Protein AF-A0AAW4WNQ2-F1 (afdb_monomer_lite)

Secondary structure (DSSP, 8-state):
------HHHHHHHIIIIIHHHHHHH-TTTHHHHHHHHHHHHHS-HHHHHHHHHHHHHHHHHS--HHHHHHHHTS---

Structure (mmCIF, N/CA/C/O backbone):
data_AF-A0AAW4WNQ2-F1
#
_entry.id   AF-A0AAW4WNQ2-F1
#
loop_
_atom_site.group_PDB
_atom_site.id
_atom_site.type_symbol
_atom_site.label_atom_id
_atom_site.label_alt_id
_atom_site.label_comp_id
_a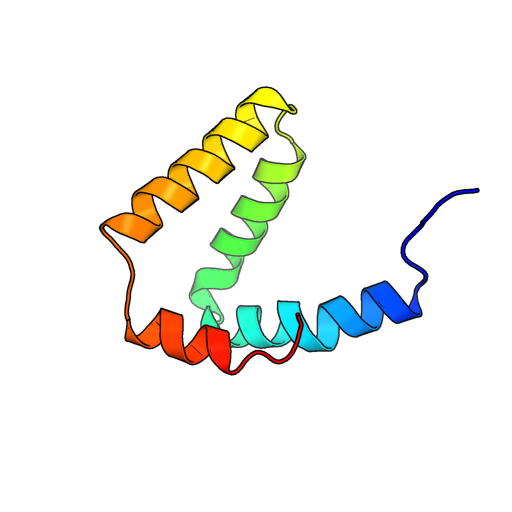tom_site.label_asym_id
_atom_site.label_entity_id
_atom_site.label_seq_id
_atom_site.pdbx_PDB_ins_code
_atom_site.Cartn_x
_atom_site.Cartn_y
_atom_site.Cartn_z
_atom_site.occupancy
_atom_site.B_iso_or_equiv
_atom_site.auth_seq_id
_atom_site.auth_comp_id
_atom_site.auth_asym_id
_atom_site.auth_atom_id
_atom_site.pdbx_PDB_model_num
ATOM 1 N N . MET A 1 1 ? 28.850 2.283 -5.428 1.00 41.00 1 MET A N 1
ATOM 2 C CA . MET A 1 1 ? 27.946 1.323 -4.758 1.00 41.00 1 MET A CA 1
ATOM 3 C C . MET A 1 1 ? 26.978 2.133 -3.911 1.00 41.00 1 MET A C 1
ATOM 5 O O . MET A 1 1 ? 27.310 2.490 -2.792 1.00 41.00 1 MET A O 1
ATOM 9 N N . ASN A 1 2 ? 25.842 2.526 -4.488 1.00 46.50 2 ASN A N 1
ATOM 10 C CA . ASN A 1 2 ? 24.890 3.441 -3.859 1.00 46.50 2 ASN A CA 1
ATOM 11 C C . ASN A 1 2 ? 23.674 2.659 -3.354 1.00 46.50 2 ASN A C 1
ATOM 13 O O . ASN A 1 2 ? 23.014 1.987 -4.139 1.00 46.50 2 ASN A O 1
ATOM 17 N N . GLY A 1 3 ? 23.375 2.781 -2.060 1.00 52.00 3 GLY A N 1
ATOM 18 C CA . GLY A 1 3 ? 22.000 2.764 -1.549 1.00 52.00 3 GLY A CA 1
ATOM 19 C C . GLY A 1 3 ? 21.202 1.460 -1.623 1.00 52.00 3 GLY A C 1
ATOM 20 O O . GLY A 1 3 ? 19.987 1.518 -1.459 1.00 52.00 3 GLY A O 1
ATOM 21 N N . VAL A 1 4 ? 21.834 0.304 -1.838 1.00 54.56 4 VAL A N 1
ATOM 22 C CA . VAL A 1 4 ? 21.149 -0.989 -1.698 1.00 54.56 4 VAL A CA 1
ATOM 23 C C . VAL A 1 4 ? 20.661 -1.092 -0.257 1.00 54.56 4 VAL A C 1
ATOM 25 O O . VAL A 1 4 ? 21.449 -0.932 0.673 1.00 54.56 4 VAL A O 1
ATOM 28 N N . LEU A 1 5 ? 19.356 -1.289 -0.081 1.00 59.28 5 LEU A N 1
ATOM 29 C CA . LEU A 1 5 ? 18.728 -1.603 1.195 1.00 59.28 5 LEU A CA 1
ATOM 30 C C . LEU A 1 5 ? 19.591 -2.632 1.940 1.00 59.28 5 LEU A C 1
ATOM 32 O O . LEU A 1 5 ? 19.613 -3.802 1.564 1.00 59.28 5 LEU A O 1
ATOM 36 N N . ASP A 1 6 ? 20.333 -2.213 2.968 1.00 77.38 6 ASP A N 1
ATOM 37 C CA . ASP A 1 6 ? 21.047 -3.182 3.793 1.00 77.38 6 ASP A CA 1
ATOM 38 C C . ASP A 1 6 ? 19.995 -4.093 4.457 1.00 77.38 6 ASP A C 1
ATOM 40 O O . ASP A 1 6 ? 18.872 -3.656 4.737 1.00 77.38 6 ASP A O 1
ATOM 44 N N . ALA A 1 7 ? 20.312 -5.371 4.666 1.00 78.81 7 ALA A N 1
ATOM 45 C CA . ALA A 1 7 ? 19.355 -6.360 5.166 1.00 78.81 7 ALA A CA 1
ATOM 46 C C . ALA A 1 7 ? 18.640 -5.920 6.465 1.00 78.81 7 ALA A C 1
ATOM 48 O O . ALA A 1 7 ? 17.478 -6.267 6.685 1.00 78.81 7 ALA A O 1
ATOM 49 N N . SER A 1 8 ? 19.292 -5.105 7.298 1.00 83.12 8 SER A N 1
ATOM 50 C CA . SER A 1 8 ? 18.717 -4.460 8.482 1.00 83.12 8 SER A CA 1
ATOM 51 C C . SER A 1 8 ? 17.599 -3.475 8.132 1.00 83.12 8 SER A C 1
ATOM 53 O O . SER A 1 8 ? 16.546 -3.477 8.777 1.00 83.12 8 SER A O 1
ATOM 55 N N . ARG A 1 9 ? 17.765 -2.668 7.078 1.00 82.94 9 ARG A N 1
ATOM 56 C CA . ARG A 1 9 ? 16.737 -1.737 6.584 1.00 82.94 9 ARG A CA 1
ATOM 57 C C . ARG A 1 9 ? 15.542 -2.476 5.998 1.00 82.94 9 ARG A C 1
ATOM 59 O O . ARG A 1 9 ? 14.414 -2.130 6.341 1.00 82.94 9 ARG A O 1
ATOM 66 N N . VAL A 1 10 ? 15.772 -3.528 5.204 1.00 85.31 10 VAL A N 1
ATOM 67 C CA . VAL A 1 10 ? 14.687 -4.393 4.695 1.00 85.31 10 VAL A CA 1
ATOM 68 C C . VAL A 1 10 ? 13.912 -5.003 5.860 1.00 85.31 10 VAL A C 1
ATOM 70 O O . VAL A 1 10 ? 12.691 -4.885 5.929 1.00 85.31 10 VAL A O 1
ATOM 73 N N . LYS A 1 11 ? 14.620 -5.594 6.828 1.00 87.81 11 LYS A N 1
ATOM 74 C CA . LYS A 1 11 ? 14.008 -6.203 8.014 1.00 87.81 11 LYS A CA 1
ATOM 75 C C . LYS A 1 11 ? 13.196 -5.195 8.825 1.00 87.81 11 LYS A C 1
ATOM 77 O O . LYS A 1 11 ? 12.092 -5.510 9.262 1.00 87.81 11 LYS A O 1
ATOM 82 N N . THR A 1 12 ? 13.732 -3.993 9.018 1.00 88.06 12 THR A N 1
ATOM 83 C CA . THR A 1 12 ? 13.054 -2.910 9.738 1.00 88.06 12 THR A CA 1
ATOM 84 C C . THR A 1 12 ? 11.784 -2.489 9.008 1.00 88.06 12 THR A C 1
ATOM 86 O O . THR A 1 12 ? 10.728 -2.427 9.631 1.00 88.06 12 THR A O 1
ATOM 89 N N . TYR A 1 13 ? 11.852 -2.276 7.693 1.00 85.25 13 TYR A N 1
ATOM 90 C CA . TYR A 1 13 ? 10.694 -1.926 6.872 1.00 85.25 13 TYR A CA 1
ATOM 91 C C . TYR A 1 13 ? 9.597 -2.998 6.926 1.00 85.25 13 TYR A C 1
ATOM 93 O O . TYR A 1 13 ? 8.437 -2.690 7.208 1.00 85.25 13 TYR A O 1
ATOM 101 N N . LEU A 1 14 ? 9.969 -4.269 6.747 1.00 88.06 14 LEU A N 1
ATOM 102 C CA . LEU A 1 14 ? 9.025 -5.384 6.814 1.00 88.06 14 LEU A CA 1
ATOM 103 C C . LEU A 1 14 ? 8.335 -5.460 8.180 1.00 88.06 14 LEU A C 1
ATOM 105 O O . LEU A 1 14 ? 7.111 -5.558 8.248 1.00 88.06 14 LEU A O 1
ATOM 109 N N . LYS A 1 15 ? 9.109 -5.374 9.269 1.00 89.62 15 LYS A N 1
ATOM 110 C CA . LYS A 1 15 ? 8.588 -5.482 10.638 1.00 89.62 15 LYS A CA 1
ATOM 111 C C . LYS A 1 15 ? 7.681 -4.312 11.015 1.00 89.62 15 LYS A C 1
ATOM 113 O O . LYS A 1 15 ? 6.663 -4.518 11.668 1.00 89.62 15 LYS A O 1
ATOM 118 N N . ASN A 1 16 ? 8.076 -3.099 10.646 1.00 88.00 16 ASN A N 1
ATOM 119 C CA . ASN A 1 16 ? 7.458 -1.882 11.158 1.00 88.00 16 ASN A CA 1
ATOM 120 C C . ASN A 1 16 ? 6.336 -1.351 10.257 1.00 88.00 16 ASN A C 1
ATOM 122 O O . ASN A 1 16 ? 5.467 -0.642 10.748 1.00 88.00 16 ASN A O 1
ATOM 126 N N . SER A 1 17 ? 6.339 -1.694 8.963 1.00 86.81 17 SER A N 1
ATOM 127 C CA . SER A 1 17 ? 5.364 -1.182 7.986 1.00 86.81 17 SER A CA 1
ATOM 128 C C . SER A 1 17 ? 4.517 -2.299 7.376 1.00 86.81 17 SER A C 1
ATOM 130 O O . SER A 1 17 ? 3.302 -2.323 7.563 1.00 86.81 17 SER A O 1
ATOM 132 N N . MET A 1 18 ? 5.146 -3.263 6.692 1.00 87.44 18 MET A N 1
ATOM 133 C CA . MET A 1 18 ? 4.411 -4.281 5.925 1.00 87.44 18 MET A CA 1
ATOM 134 C C . MET A 1 18 ? 3.632 -5.248 6.815 1.00 87.44 18 MET A C 1
ATOM 136 O O . MET A 1 18 ? 2.464 -5.512 6.549 1.00 87.44 18 MET A O 1
ATOM 140 N N . TYR A 1 19 ? 4.239 -5.748 7.892 1.00 88.31 19 TYR A N 1
ATOM 141 C CA . TYR A 1 19 ? 3.580 -6.711 8.772 1.00 88.31 19 TYR A CA 1
ATOM 142 C C . TYR A 1 19 ? 2.307 -6.142 9.439 1.00 88.31 19 TYR A C 1
ATOM 144 O O . TYR A 1 19 ? 1.260 -6.790 9.358 1.00 88.31 19 TYR A O 1
ATOM 152 N N . PRO A 1 20 ? 2.317 -4.921 10.016 1.00 89.62 20 PRO A N 1
ATOM 153 C CA . PRO A 1 20 ? 1.089 -4.284 10.490 1.00 89.62 20 PRO A CA 1
ATOM 154 C C . PRO A 1 20 ? 0.035 -4.066 9.394 1.00 89.62 20 PRO A C 1
ATOM 156 O O . PRO A 1 20 ? -1.148 -4.277 9.650 1.00 89.62 20 PRO A O 1
ATOM 159 N N . LEU A 1 21 ? 0.437 -3.696 8.170 1.00 88.25 21 LEU A N 1
ATOM 160 C CA . LEU A 1 21 ? -0.496 -3.544 7.046 1.00 88.25 21 LEU A CA 1
ATOM 161 C C . LEU A 1 21 ? -1.178 -4.869 6.684 1.00 88.25 21 LEU A C 1
ATOM 163 O O . LEU A 1 21 ? -2.400 -4.910 6.555 1.00 88.25 21 LEU A O 1
ATOM 167 N N . MET A 1 22 ? -0.415 -5.959 6.582 1.00 87.50 22 MET A N 1
ATOM 168 C CA . MET A 1 22 ? -0.953 -7.300 6.316 1.00 87.50 22 MET A CA 1
ATOM 169 C C . MET A 1 22 ? -1.969 -7.722 7.385 1.00 87.50 22 MET A C 1
ATOM 171 O O . MET A 1 22 ? -3.010 -8.298 7.067 1.00 87.50 22 MET A O 1
ATOM 175 N N . TYR A 1 23 ? -1.707 -7.385 8.654 1.00 86.94 23 TYR A N 1
ATOM 176 C CA . TYR A 1 23 ? -2.646 -7.644 9.745 1.00 86.94 23 TYR A CA 1
ATOM 177 C C . TYR A 1 23 ? -3.982 -6.905 9.556 1.00 86.94 23 TYR A C 1
ATOM 179 O O . TYR A 1 23 ? -5.037 -7.477 9.825 1.00 86.94 23 TYR A O 1
ATOM 187 N N . LEU A 1 24 ? -3.958 -5.665 9.048 1.00 88.50 24 LEU A N 1
ATOM 188 C CA . LEU A 1 24 ? -5.171 -4.876 8.791 1.00 88.50 24 LEU A CA 1
ATOM 189 C C . LEU A 1 24 ? -5.994 -5.384 7.598 1.00 88.50 24 LEU A C 1
ATOM 191 O O . LEU A 1 24 ? -7.221 -5.295 7.636 1.00 88.50 24 LEU A O 1
ATOM 195 N N . PHE A 1 25 ? -5.354 -5.911 6.549 1.00 84.81 25 PHE A N 1
ATOM 196 C CA . PHE A 1 25 ? -6.056 -6.471 5.385 1.00 84.81 25 PHE A CA 1
ATOM 197 C C . PHE A 1 25 ? -6.790 -7.781 5.704 1.00 84.81 25 PHE A C 1
ATOM 199 O O . PHE A 1 25 ? -7.833 -8.072 5.107 1.00 84.81 25 PHE A O 1
ATOM 206 N N . GLY A 1 26 ? -6.271 -8.548 6.667 1.00 83.69 26 GLY A N 1
ATOM 207 C CA . GLY A 1 26 ? -6.813 -9.843 7.063 1.00 83.69 26 GLY A CA 1
ATOM 208 C C . GLY A 1 26 ? -6.593 -10.935 6.008 1.00 83.69 26 GLY A C 1
ATOM 209 O O . GLY A 1 26 ? -6.355 -10.671 4.832 1.00 83.69 26 GLY A O 1
ATOM 210 N N . LYS A 1 27 ? -6.699 -12.202 6.432 1.00 79.25 27 LYS A N 1
ATOM 211 C CA . LYS A 1 27 ? -6.340 -13.382 5.618 1.00 79.25 27 LYS A CA 1
ATOM 212 C C . LYS A 1 27 ? -7.018 -13.428 4.241 1.00 79.25 27 LYS A C 1
ATOM 214 O O . LYS A 1 27 ? -6.392 -13.859 3.281 1.00 79.25 27 LYS A O 1
ATOM 219 N N . ASN A 1 28 ? -8.274 -12.996 4.147 1.00 84.56 28 ASN A N 1
ATOM 220 C CA . ASN A 1 28 ? -9.064 -13.133 2.921 1.00 84.56 28 ASN A CA 1
ATOM 221 C C . ASN A 1 28 ? -8.675 -12.126 1.833 1.00 84.56 28 ASN A C 1
ATOM 223 O O . ASN A 1 28 ? -8.875 -12.421 0.664 1.00 84.56 28 ASN A O 1
ATOM 227 N N . SER A 1 29 ? -8.104 -10.978 2.206 1.00 87.62 29 SER A N 1
ATOM 228 C CA . SER A 1 29 ? -7.701 -9.936 1.249 1.00 87.62 29 SER A CA 1
ATOM 229 C C . SER A 1 29 ? -6.230 -10.059 0.833 1.00 87.62 29 SER A C 1
ATOM 231 O O . SER A 1 29 ? -5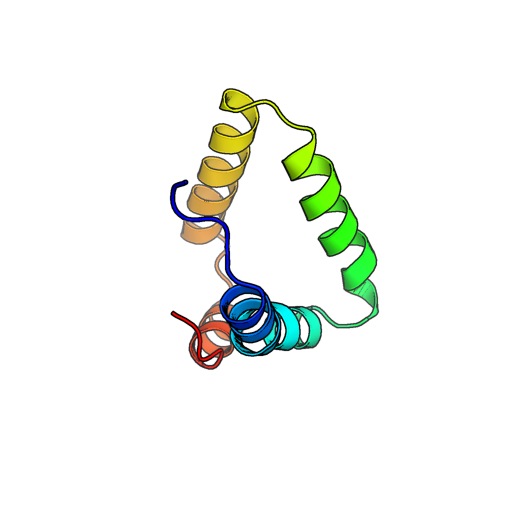.780 -9.336 -0.048 1.00 87.62 29 SER A O 1
ATOM 233 N N . MET A 1 30 ? -5.462 -10.952 1.471 1.00 90.75 30 MET A N 1
ATOM 234 C CA . MET A 1 30 ? -4.034 -11.131 1.184 1.00 90.75 30 MET A CA 1
ATOM 235 C C . MET A 1 30 ? -3.740 -11.522 -0.273 1.00 90.75 30 MET A C 1
ATOM 237 O O . MET A 1 30 ? -2.838 -10.912 -0.841 1.00 90.75 30 MET A O 1
ATOM 241 N N . PRO A 1 31 ? -4.495 -12.439 -0.920 1.00 93.25 31 PRO A N 1
ATOM 242 C CA . PRO A 1 31 ? -4.260 -12.755 -2.330 1.00 93.25 31 PRO A CA 1
ATOM 243 C C . PRO A 1 31 ? -4.390 -11.536 -3.251 1.00 93.25 31 PRO A C 1
ATOM 245 O O . PRO A 1 31 ? -3.603 -11.382 -4.179 1.00 93.25 31 PRO A O 1
ATOM 248 N N . ASP A 1 32 ? -5.340 -10.638 -2.975 1.00 92.06 32 ASP A N 1
ATOM 249 C CA . ASP A 1 32 ? -5.529 -9.422 -3.773 1.00 92.06 32 ASP A CA 1
ATOM 250 C C . ASP A 1 32 ? -4.371 -8.434 -3.584 1.00 92.06 32 ASP A C 1
ATOM 252 O O . ASP A 1 32 ? -3.931 -7.800 -4.542 1.00 92.06 32 ASP A O 1
ATOM 256 N N . VAL A 1 33 ? -3.840 -8.327 -2.362 1.00 90.69 33 VAL A N 1
ATOM 257 C CA . VAL A 1 33 ? -2.664 -7.494 -2.060 1.00 90.69 33 VAL A CA 1
ATOM 258 C C . VAL A 1 33 ? -1.412 -8.046 -2.747 1.00 90.69 33 VAL A C 1
ATOM 260 O O . VAL A 1 33 ? -0.668 -7.281 -3.362 1.00 90.69 33 VAL A O 1
ATOM 263 N N . ASP A 1 34 ? -1.198 -9.361 -2.692 1.00 91.56 34 ASP A N 1
ATOM 264 C CA . ASP A 1 34 ? -0.067 -10.026 -3.348 1.00 91.56 34 ASP A CA 1
ATOM 265 C C . ASP A 1 34 ? -0.141 -9.868 -4.875 1.00 91.56 34 ASP A C 1
ATOM 267 O O . ASP A 1 34 ? 0.863 -9.546 -5.522 1.00 91.56 34 ASP A O 1
ATOM 271 N N . ASN A 1 35 ? -1.338 -10.017 -5.452 1.00 95.19 35 ASN A N 1
ATOM 272 C CA . ASN A 1 35 ? -1.581 -9.769 -6.871 1.00 95.19 35 ASN A CA 1
ATOM 273 C C . ASN A 1 35 ? -1.302 -8.309 -7.238 1.00 95.19 35 ASN A C 1
ATOM 275 O O . ASN A 1 35 ? -0.598 -8.060 -8.212 1.00 95.19 35 ASN A O 1
ATOM 279 N N . LEU A 1 36 ? -1.776 -7.342 -6.443 1.00 94.00 36 LEU A N 1
ATOM 280 C CA . LEU A 1 36 ? -1.534 -5.920 -6.692 1.00 94.00 36 LEU A CA 1
ATOM 281 C C . LEU A 1 36 ? -0.034 -5.595 -6.727 1.00 94.00 36 LEU A C 1
ATOM 283 O O . LEU A 1 36 ? 0.417 -4.911 -7.643 1.00 94.00 36 LEU A O 1
ATOM 287 N N . LEU A 1 37 ? 0.744 -6.095 -5.762 1.00 92.81 37 LEU A N 1
ATOM 288 C CA . LEU A 1 37 ? 2.195 -5.878 -5.711 1.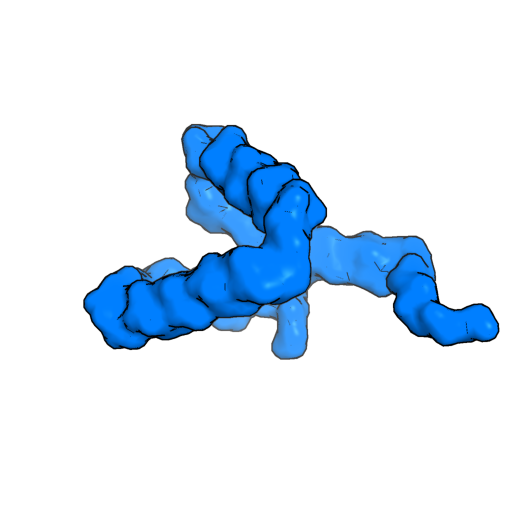00 92.81 37 LEU A CA 1
ATOM 289 C C . LEU A 1 37 ? 2.912 -6.530 -6.898 1.00 92.81 37 LEU A C 1
ATOM 291 O O . LEU A 1 37 ? 3.786 -5.912 -7.509 1.00 92.81 37 LEU A O 1
ATOM 295 N N . THR A 1 38 ? 2.521 -7.760 -7.239 1.00 96.31 38 THR A N 1
ATOM 296 C CA . THR A 1 38 ? 3.116 -8.514 -8.349 1.00 96.31 38 THR A CA 1
ATOM 297 C C . THR A 1 38 ? 2.825 -7.835 -9.684 1.00 96.31 38 THR A C 1
ATOM 299 O O . THR A 1 38 ? 3.745 -7.609 -10.468 1.00 96.31 38 THR A O 1
ATOM 302 N N . SER A 1 39 ? 1.572 -7.442 -9.925 1.00 97.19 39 SER A N 1
ATOM 303 C CA . SER A 1 39 ? 1.177 -6.714 -11.131 1.00 97.19 39 SER A CA 1
ATOM 304 C C . SER A 1 39 ? 1.843 -5.343 -11.203 1.00 97.19 39 SER A C 1
ATOM 306 O O . SER A 1 39 ? 2.346 -4.982 -12.260 1.00 97.19 39 SER A O 1
ATOM 308 N N . PHE A 1 40 ? 1.931 -4.602 -10.093 1.00 97.38 40 PHE A N 1
ATOM 309 C CA . PHE A 1 40 ? 2.585 -3.290 -10.074 1.00 97.38 40 PHE A CA 1
ATOM 310 C C . PHE A 1 40 ? 4.066 -3.363 -10.472 1.00 97.38 40 PHE A C 1
ATOM 312 O O . PHE A 1 40 ? 4.547 -2.488 -11.184 1.00 97.38 40 PHE A O 1
ATOM 319 N N . TYR A 1 41 ? 4.787 -4.415 -10.066 1.00 95.31 41 TYR A N 1
ATOM 320 C CA . TYR A 1 41 ? 6.187 -4.614 -10.459 1.00 95.31 41 TYR A CA 1
ATOM 321 C C . TYR A 1 41 ? 6.366 -4.916 -11.956 1.00 95.31 41 TYR A C 1
ATOM 323 O O . TYR A 1 41 ? 7.407 -4.599 -12.526 1.00 95.31 41 TYR A O 1
ATOM 331 N N . GLN A 1 42 ? 5.362 -5.516 -12.598 1.00 97.31 42 GLN A N 1
ATOM 332 C CA . GLN A 1 42 ? 5.400 -5.855 -14.024 1.00 97.31 42 GLN A CA 1
ATOM 333 C C . GLN A 1 42 ? 5.136 -4.653 -14.940 1.00 97.31 42 GLN A C 1
ATOM 335 O O . GLN A 1 42 ? 5.441 -4.723 -16.129 1.00 97.31 42 GLN A O 1
ATOM 340 N N . LEU A 1 43 ? 4.565 -3.571 -14.407 1.00 97.94 43 LEU A N 1
ATOM 341 C CA . LEU A 1 43 ? 4.268 -2.358 -15.162 1.00 97.94 43 LEU A CA 1
ATOM 342 C C . LEU A 1 43 ? 5.545 -1.569 -15.494 1.00 97.94 43 LEU A C 1
ATOM 344 O O . LEU A 1 43 ? 6.504 -1.517 -14.710 1.00 97.94 43 LEU A O 1
ATOM 348 N N . ASP A 1 44 ? 5.528 -0.894 -16.643 1.00 98.38 44 ASP A N 1
ATOM 349 C CA . ASP A 1 44 ? 6.526 0.123 -16.969 1.00 98.38 44 ASP A CA 1
ATOM 350 C C . ASP A 1 44 ? 6.387 1.367 -16.068 1.00 98.38 44 ASP A C 1
ATOM 352 O O . ASP A 1 44 ? 5.509 1.459 -15.205 1.00 98.38 44 ASP A O 1
ATOM 356 N N . ASP A 1 45 ? 7.325 2.306 -16.202 1.00 97.81 45 ASP A N 1
ATOM 357 C CA . ASP A 1 45 ? 7.368 3.487 -15.339 1.00 97.81 45 ASP A CA 1
ATOM 358 C C . ASP A 1 45 ? 6.142 4.395 -15.522 1.00 97.81 45 ASP A C 1
ATOM 360 O O . ASP A 1 45 ? 5.661 4.952 -14.535 1.00 97.81 45 ASP A O 1
ATOM 364 N N . GLU A 1 46 ? 5.622 4.528 -16.746 1.00 98.25 46 GLU A N 1
ATOM 365 C CA . GLU A 1 46 ? 4.471 5.384 -17.055 1.00 98.25 46 GLU A CA 1
ATOM 366 C C . GLU A 1 46 ? 3.195 4.816 -16.427 1.00 98.25 46 GLU A C 1
ATOM 368 O O . GLU A 1 46 ? 2.557 5.482 -15.607 1.00 98.25 46 GLU A O 1
ATOM 373 N N . ALA A 1 47 ? 2.897 3.542 -16.683 1.00 98.06 47 ALA A N 1
ATOM 374 C CA . ALA A 1 47 ? 1.733 2.870 -16.119 1.00 98.06 47 ALA A CA 1
ATOM 375 C C . ALA A 1 47 ? 1.797 2.787 -14.583 1.00 98.06 47 ALA A C 1
ATOM 377 O O . ALA A 1 47 ? 0.774 2.902 -13.901 1.00 98.06 47 ALA A O 1
ATOM 378 N N . ARG A 1 48 ? 2.995 2.649 -13.990 1.00 98.12 48 ARG A N 1
ATOM 379 C CA . ARG A 1 48 ? 3.149 2.735 -12.526 1.00 98.12 48 ARG A CA 1
ATOM 380 C C . ARG A 1 48 ? 2.728 4.097 -11.982 1.00 98.12 48 ARG A C 1
ATOM 382 O O . ARG A 1 48 ? 2.072 4.141 -10.939 1.00 98.12 48 ARG A O 1
ATOM 389 N N . GLN A 1 49 ? 3.074 5.194 -12.657 1.00 97.88 49 GLN A N 1
ATOM 390 C CA . GLN A 1 49 ? 2.657 6.531 -12.223 1.00 97.88 49 GLN A CA 1
ATOM 391 C C . GLN A 1 49 ? 1.141 6.716 -12.318 1.00 97.88 49 GLN A C 1
ATOM 393 O O . GLN A 1 49 ? 0.537 7.262 -11.395 1.00 97.88 49 GLN A O 1
ATOM 398 N N . GLU A 1 50 ? 0.507 6.198 -13.370 1.00 98.00 50 GLU A N 1
ATOM 399 C CA . GLU A 1 50 ? -0.952 6.254 -13.519 1.00 98.00 50 GLU A CA 1
ATOM 400 C C . GLU A 1 50 ? -1.688 5.532 -12.383 1.00 98.00 50 GLU A C 1
ATOM 402 O O . GLU A 1 50 ? -2.677 6.044 -11.845 1.00 98.00 50 GLU A O 1
ATOM 407 N N . VAL A 1 51 ? -1.190 4.362 -11.964 1.00 97.62 51 VAL A N 1
ATOM 408 C CA . VAL A 1 51 ? -1.748 3.625 -10.820 1.00 97.62 51 VAL A CA 1
ATOM 409 C C . VAL A 1 51 ? -1.604 4.433 -9.528 1.00 97.62 51 VAL A C 1
ATOM 411 O O . VAL A 1 51 ? -2.567 4.537 -8.761 1.00 97.62 51 VAL A O 1
ATOM 414 N N . VAL A 1 52 ? -0.438 5.042 -9.287 1.00 97.31 52 VAL A N 1
ATOM 415 C CA . VAL A 1 52 ? -0.205 5.882 -8.097 1.00 97.31 52 VAL A CA 1
ATOM 416 C C . VAL A 1 52 ? -1.150 7.082 -8.079 1.00 97.31 52 VAL A C 1
ATOM 418 O O . VAL A 1 52 ? -1.779 7.347 -7.049 1.00 97.31 52 VAL A O 1
ATOM 421 N N . GLU A 1 53 ? -1.304 7.781 -9.203 1.00 97.88 53 GLU A N 1
ATOM 422 C CA . GLU A 1 53 ? -2.192 8.942 -9.283 1.00 97.88 53 GLU A CA 1
ATOM 423 C C . GLU A 1 53 ? -3.659 8.531 -9.126 1.00 97.88 53 GLU A C 1
ATOM 425 O O . GLU A 1 53 ? -4.413 9.170 -8.391 1.00 97.88 53 GLU A O 1
ATOM 430 N N . THR A 1 54 ? -4.056 7.395 -9.700 1.00 97.44 54 THR A N 1
ATOM 431 C CA . THR A 1 54 ? -5.400 6.840 -9.507 1.00 97.44 54 THR A CA 1
ATOM 432 C C . THR A 1 54 ? -5.682 6.557 -8.030 1.00 97.44 54 THR A C 1
ATOM 434 O O . THR A 1 54 ? -6.736 6.949 -7.520 1.00 97.44 54 THR A O 1
ATOM 437 N N . ILE A 1 55 ? -4.750 5.924 -7.305 1.00 96.56 55 ILE A N 1
ATOM 438 C CA . ILE A 1 55 ? -4.890 5.683 -5.859 1.00 96.56 55 ILE A CA 1
ATOM 439 C C . ILE A 1 55 ? -5.002 7.014 -5.108 1.00 96.56 55 ILE A C 1
ATOM 441 O O . ILE A 1 55 ? -5.891 7.168 -4.265 1.00 96.56 55 ILE A O 1
ATOM 445 N N . ARG A 1 56 ? -4.146 7.993 -5.427 1.00 96.88 56 ARG A N 1
ATOM 446 C CA . ARG A 1 56 ? -4.169 9.325 -4.809 1.00 96.88 56 ARG A CA 1
ATOM 447 C C . ARG A 1 56 ? -5.518 10.013 -5.002 1.00 96.88 56 ARG A C 1
ATOM 449 O O . ARG A 1 56 ? -6.072 10.524 -4.029 1.00 96.88 56 ARG A O 1
ATOM 456 N N . LEU A 1 57 ? -6.061 9.998 -6.217 1.00 97.75 57 LEU A N 1
ATOM 457 C CA . LEU A 1 57 ? -7.370 10.566 -6.539 1.00 97.75 57 LEU A CA 1
ATOM 458 C C . LEU A 1 57 ? -8.494 9.833 -5.800 1.00 97.75 57 LEU A C 1
ATOM 460 O O . LEU A 1 57 ? -9.345 10.466 -5.176 1.00 97.75 57 LEU A O 1
ATOM 464 N N . LYS A 1 58 ? -8.485 8.495 -5.785 1.00 97.50 58 LYS A N 1
ATOM 465 C CA . LYS A 1 58 ? -9.487 7.708 -5.047 1.00 97.50 58 LYS A CA 1
ATOM 466 C C . LYS A 1 58 ? -9.446 7.991 -3.548 1.00 97.50 58 LYS A C 1
ATOM 468 O O . LYS A 1 58 ? -10.504 8.086 -2.932 1.00 97.50 58 LYS A O 1
ATOM 473 N N . LEU A 1 59 ? -8.267 8.205 -2.967 1.00 96.38 59 LEU A N 1
ATOM 474 C CA . LEU A 1 59 ? -8.116 8.591 -1.562 1.00 96.38 59 LEU A CA 1
ATOM 475 C C . LEU A 1 59 ? -8.644 9.997 -1.240 1.00 96.38 59 LEU A C 1
ATOM 477 O O . LEU A 1 59 ? -8.793 10.306 -0.062 1.00 96.38 59 LEU A O 1
ATOM 481 N N . GLN A 1 60 ? -8.948 10.850 -2.219 1.00 95.44 60 GLN A N 1
ATOM 482 C CA . GLN A 1 60 ? -9.610 12.132 -1.944 1.00 95.44 60 GLN A CA 1
ATOM 483 C C . GLN A 1 60 ? -11.108 11.952 -1.672 1.00 95.44 60 GLN A C 1
ATOM 485 O O . GLN A 1 60 ? -11.655 12.620 -0.800 1.00 95.44 60 GLN A O 1
ATOM 490 N N . TYR A 1 61 ? -11.759 11.019 -2.375 1.00 95.50 61 TYR A N 1
ATOM 491 C CA . TYR A 1 61 ? -13.223 10.888 -2.370 1.00 95.50 61 TYR A CA 1
ATOM 492 C C . TYR A 1 61 ? -13.741 9.607 -1.702 1.00 95.50 61 TYR A C 1
ATOM 494 O O . TYR A 1 61 ? -14.882 9.563 -1.256 1.00 95.50 61 TYR A O 1
ATOM 502 N N . HIS A 1 62 ? -12.910 8.568 -1.602 1.00 97.00 62 HIS A N 1
ATOM 503 C CA . HIS A 1 62 ? -13.270 7.253 -1.056 1.00 97.00 62 HIS A CA 1
ATOM 504 C C . HIS A 1 62 ? -12.421 6.864 0.159 1.00 97.00 62 HIS A C 1
ATOM 506 O O . HIS A 1 62 ? -12.242 5.681 0.457 1.00 97.00 62 HIS A O 1
ATOM 512 N N . ARG A 1 63 ? -11.863 7.850 0.869 1.00 94.62 63 ARG A N 1
ATOM 51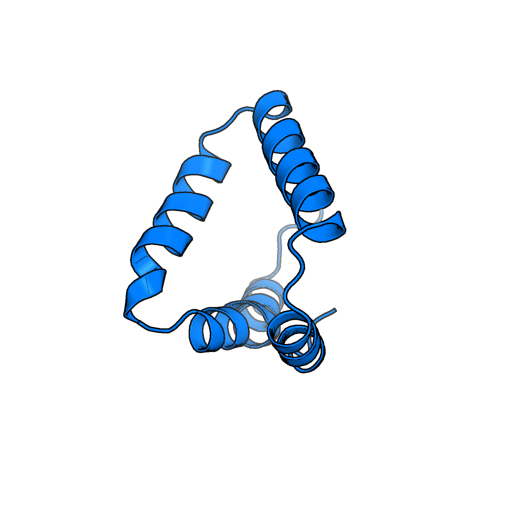3 C CA . ARG A 1 63 ? -11.083 7.587 2.078 1.00 94.62 63 ARG A CA 1
ATOM 514 C C . ARG A 1 63 ? -11.978 7.058 3.189 1.00 94.62 63 ARG A C 1
ATOM 516 O O . ARG A 1 63 ? -12.879 7.754 3.644 1.00 94.62 63 ARG A O 1
ATOM 523 N N . ASP A 1 64 ? -11.662 5.872 3.691 1.00 95.38 64 ASP A N 1
ATOM 524 C CA . ASP A 1 64 ? -12.246 5.369 4.932 1.00 95.38 64 ASP A CA 1
ATOM 525 C C . ASP A 1 64 ? -11.520 6.016 6.133 1.00 95.38 64 ASP A C 1
ATOM 527 O O . ASP A 1 64 ? -10.313 5.796 6.307 1.00 95.38 64 ASP A O 1
ATOM 531 N N . PRO A 1 65 ? -12.210 6.818 6.968 1.00 94.12 65 PRO A N 1
ATOM 532 C CA . PRO A 1 65 ? -11.589 7.513 8.093 1.00 94.12 65 PRO A CA 1
ATOM 533 C C . PRO A 1 65 ? -11.105 6.560 9.194 1.00 94.12 65 PRO A C 1
ATOM 535 O O . PRO A 1 65 ? -10.083 6.830 9.823 1.00 94.12 65 PRO A O 1
ATOM 538 N N . LYS A 1 66 ? -11.781 5.423 9.406 1.00 93.56 66 LYS A N 1
ATOM 539 C CA . LYS A 1 66 ? -11.375 4.424 10.403 1.00 93.56 66 LYS A CA 1
ATOM 540 C C . LYS A 1 66 ? -10.092 3.733 9.962 1.00 93.56 66 LYS A C 1
ATOM 542 O O . LYS A 1 66 ? -9.157 3.626 10.753 1.00 93.56 66 LYS A O 1
ATOM 547 N N . ARG A 1 67 ? -10.018 3.319 8.693 1.00 91.06 67 ARG A N 1
ATOM 548 C CA . ARG A 1 67 ? -8.787 2.739 8.131 1.00 91.06 67 ARG A CA 1
ATOM 549 C C . ARG A 1 67 ? -7.653 3.759 8.125 1.00 91.06 67 ARG A C 1
ATOM 551 O O . ARG A 1 67 ? -6.538 3.421 8.498 1.00 91.06 67 ARG A O 1
ATOM 558 N N . ALA A 1 68 ? -7.931 5.019 7.789 1.00 91.62 68 ALA A N 1
ATOM 559 C CA . ALA A 1 68 ? -6.933 6.084 7.850 1.00 91.62 68 ALA A CA 1
ATOM 560 C C . ALA A 1 68 ? -6.345 6.275 9.25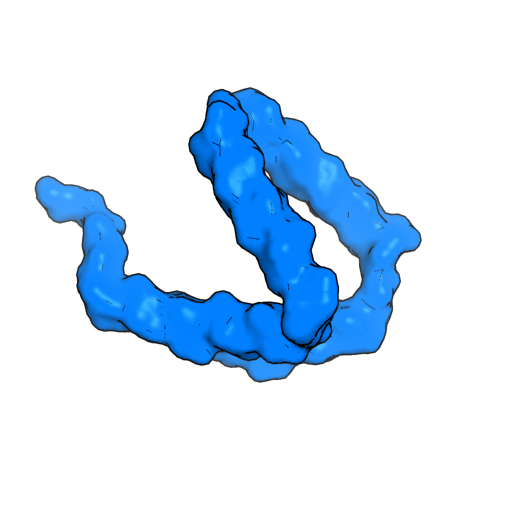9 1.00 91.62 68 ALA A C 1
ATOM 562 O O . ALA A 1 68 ? -5.148 6.523 9.377 1.00 91.62 68 ALA A O 1
ATOM 563 N N . GLU A 1 69 ? -7.152 6.139 10.314 1.00 91.25 69 GLU A N 1
ATOM 564 C CA . GLU A 1 69 ? -6.674 6.208 11.698 1.00 91.25 69 GLU A CA 1
ATOM 565 C C . GLU A 1 69 ? -5.842 4.978 12.088 1.00 91.25 69 GLU A C 1
ATOM 567 O O . GLU A 1 69 ? -4.786 5.120 12.698 1.00 91.25 69 GLU A O 1
ATOM 572 N N . GLN A 1 70 ? -6.252 3.776 11.670 1.00 89.25 70 GLN A N 1
ATOM 573 C CA . GLN A 1 70 ? -5.476 2.547 11.889 1.00 89.25 70 GLN A CA 1
ATOM 574 C C . GLN A 1 70 ? -4.079 2.630 11.258 1.00 89.25 70 GLN A C 1
ATOM 576 O O . GLN A 1 70 ? -3.102 2.208 11.872 1.00 89.25 70 GLN A O 1
ATOM 581 N N . ILE A 1 71 ? -3.964 3.230 10.068 1.00 87.94 71 ILE A N 1
ATOM 582 C CA . ILE A 1 71 ? -2.673 3.430 9.395 1.00 87.94 71 ILE A CA 1
ATOM 583 C C . ILE A 1 71 ? -1.742 4.341 10.205 1.00 87.94 71 ILE A C 1
ATOM 585 O O . ILE A 1 71 ? -0.551 4.060 10.275 1.00 87.94 71 ILE A O 1
ATOM 589 N N . LYS A 1 72 ? -2.251 5.383 10.881 1.00 87.50 72 LYS A N 1
ATOM 590 C CA . LYS A 1 72 ? -1.414 6.270 11.720 1.00 87.50 72 LYS A CA 1
ATOM 591 C C . LYS A 1 72 ? -0.742 5.543 12.887 1.00 87.50 72 LYS A C 1
ATOM 593 O O . LYS A 1 72 ? 0.261 6.018 13.410 1.00 87.50 72 LYS A O 1
ATOM 598 N N . GLN A 1 73 ? -1.297 4.410 13.315 1.00 82.00 73 GLN A N 1
ATOM 599 C CA . GLN A 1 73 ? -0.744 3.600 14.401 1.00 82.00 73 GLN A CA 1
ATOM 600 C C . GLN A 1 73 ? 0.426 2.717 13.938 1.00 82.00 73 GLN A C 1
ATOM 602 O O . GLN A 1 73 ? 1.179 2.208 14.771 1.00 82.00 73 GLN A O 1
ATOM 607 N N . ILE A 1 74 ? 0.607 2.549 12.624 1.00 84.44 74 ILE A N 1
ATOM 608 C CA . ILE A 1 74 ? 1.734 1.823 12.041 1.00 84.44 74 ILE A CA 1
ATOM 609 C C . ILE A 1 74 ? 2.970 2.719 12.143 1.00 84.44 74 ILE A C 1
ATOM 611 O O . ILE A 1 74 ? 3.156 3.660 11.376 1.00 84.44 74 ILE A O 1
ATOM 615 N N . LYS 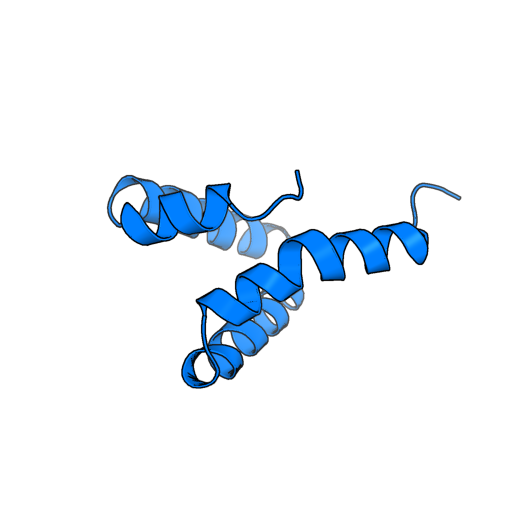A 1 75 ? 3.816 2.446 13.142 1.00 65.94 75 LYS A N 1
ATOM 616 C CA . LYS A 1 75 ? 5.070 3.177 13.345 1.00 65.94 75 LYS A CA 1
ATOM 617 C C . LYS A 1 75 ? 6.075 2.770 12.284 1.00 65.94 75 LYS A C 1
ATOM 619 O O . LYS A 1 75 ? 6.729 1.746 12.424 1.00 65.94 75 LYS A O 1
ATOM 624 N N . GLY A 1 76 ? 6.242 3.600 11.273 1.00 62.06 76 GLY A N 1
ATOM 625 C CA . GLY A 1 76 ? 7.243 3.375 10.248 1.00 62.06 76 GLY A CA 1
ATOM 626 C C . GLY A 1 76 ? 7.022 4.301 9.079 1.00 62.06 76 GLY A C 1
ATOM 627 O O . GLY A 1 76 ? 6.734 3.809 8.000 1.00 62.06 76 GLY A O 1
ATOM 628 N N . TRP A 1 77 ? 7.081 5.605 9.344 1.00 47.09 77 TRP A N 1
ATOM 629 C CA . TRP A 1 77 ? 7.834 6.616 8.600 1.00 47.09 77 TRP A CA 1
ATOM 630 C C . TRP A 1 77 ? 7.966 7.848 9.500 1.00 47.09 77 TRP A C 1
ATOM 632 O O . TRP A 1 77 ? 6.947 8.233 10.118 1.00 47.09 77 TRP A O 1
#

Sequence (77 aa):
MNGVLDASRVKTYLKNSMYPLMYLFGKNSMPDVDNLLTSFYQLDDEARQEVVETIRLKLQYHRDPKRAEQIKQIKGW

Radius of gyration: 14.59 Å; chains: 1; bounding box: 41×26×32 Å

Foldseek 3Di:
DDDDQDVVNVVCCCVQAVVLVDVVCDDVCVVVVVVVVVVLVVDDPVVNVVVVVVVVVCCVPPPDVVVVVSNVPRPDD

Organism: NCBI:txid39491

pLDDT: mean 87.54, std 12.98, range [41.0, 98.38]